Protein AF-A0A512PQQ8-F1 (afdb_monomer_lite)

Radius of gyration: 15.53 Å; chains: 1; bounding box: 29×22×62 Å

Sequence (94 aa):
MCAELHVNAATYRVSHVSALSWEAKYDVTTHGNRITDVSHVKAKGLVGSIVKKYVSQPASNKVTLHMTRKVGNVVYRTYLKTKVADHKIHVTAN

Organism: NCBI:txid481723

Secondary structure (DSSP, 8-state):
---------EEEEEEEE-TTSEEEEEEEEEETTEEEEEEEEEEEESSSEEEEEEEEEEETTEEEEEEEEEETTEEEEEEEEEEEETTEEEEEE-

pLDDT: mean 90.97, std 13.59, range [35.69, 98.25]

InterPro domains:
  IPR040491 Domain of unknown function DUF5626 [PF18540] (6-91)

Structure (mmCIF, N/CA/C/O backbone):
data_AF-A0A512PQQ8-F1
#
_entry.id   AF-A0A512PQQ8-F1
#
loop_
_atom_site.group_PDB
_atom_site.id
_atom_site.type_symbol
_atom_site.label_atom_id
_atom_site.label_alt_id
_atom_site.label_comp_id
_atom_site.label_asym_id
_atom_site.label_entity_id
_atom_site.label_seq_id
_atom_site.pdbx_PDB_ins_code
_atom_site.Cartn_x
_atom_site.Cartn_y
_atom_site.Cartn_z
_atom_site.occupancy
_atom_site.B_iso_or_equiv
_atom_site.auth_seq_id
_atom_site.auth_comp_id
_atom_site.auth_asym_id
_atom_site.auth_atom_id
_atom_site.pdbx_PDB_model_num
ATOM 1 N N . MET A 1 1 ? -6.860 -10.585 40.429 1.00 35.69 1 MET A N 1
ATOM 2 C CA . MET A 1 1 ? -7.312 -9.523 39.505 1.00 35.69 1 MET A CA 1
ATOM 3 C C . MET A 1 1 ? -6.730 -9.821 38.138 1.00 35.69 1 MET A C 1
ATOM 5 O O . MET A 1 1 ? -5.529 -9.675 37.964 1.00 35.69 1 MET A O 1
ATOM 9 N N . CYS A 1 2 ? -7.544 -10.308 37.204 1.00 43.34 2 CYS A N 1
ATOM 10 C CA . CYS A 1 2 ? -7.153 -10.389 35.799 1.00 43.34 2 CYS A CA 1
ATOM 11 C C . CYS A 1 2 ? -7.502 -9.040 35.168 1.00 43.34 2 CYS A C 1
ATOM 13 O O . CYS A 1 2 ? -8.660 -8.637 35.205 1.00 43.34 2 CYS A O 1
ATOM 15 N N . ALA A 1 3 ? -6.502 -8.309 34.683 1.00 46.09 3 ALA A N 1
ATOM 16 C CA . ALA A 1 3 ? -6.734 -7.074 33.949 1.00 46.09 3 ALA A CA 1
ATOM 17 C C . ALA A 1 3 ? -7.136 -7.428 32.511 1.00 46.09 3 ALA A C 1
ATOM 19 O O . ALA A 1 3 ? -6.351 -8.038 31.784 1.00 46.09 3 ALA A O 1
ATOM 20 N N . GLU A 1 4 ? -8.347 -7.053 32.101 1.00 44.47 4 GLU A N 1
ATOM 21 C CA . GLU A 1 4 ? -8.726 -7.028 30.688 1.00 44.47 4 GLU A CA 1
ATOM 22 C C . GLU A 1 4 ? -7.974 -5.882 30.003 1.00 44.47 4 GLU A C 1
ATOM 24 O O . GLU A 1 4 ? -8.281 -4.701 30.172 1.00 44.47 4 GLU A O 1
ATOM 29 N N . LEU A 1 5 ? -6.946 -6.229 29.231 1.00 48.38 5 LEU A N 1
ATOM 30 C CA . LEU A 1 5 ? -6.317 -5.312 28.290 1.00 48.38 5 LEU A CA 1
ATOM 31 C C . LEU A 1 5 ? -7.265 -5.136 27.098 1.00 48.38 5 LEU A C 1
ATOM 33 O O . LEU A 1 5 ? -7.255 -5.936 26.164 1.00 48.38 5 LEU A O 1
ATOM 37 N N . HIS A 1 6 ? -8.070 -4.072 27.106 1.00 48.50 6 HIS A N 1
ATOM 38 C CA . HIS A 1 6 ? -8.708 -3.587 25.884 1.00 48.50 6 HIS A CA 1
ATOM 39 C C . HIS A 1 6 ? -7.616 -3.080 24.935 1.00 48.50 6 HIS A C 1
ATOM 41 O O . HIS A 1 6 ? -7.202 -1.920 24.985 1.00 48.50 6 HIS A O 1
ATOM 47 N N . VAL A 1 7 ? -7.112 -3.970 24.077 1.00 55.97 7 VAL A N 1
ATOM 48 C CA . VAL A 1 7 ? -6.197 -3.618 22.989 1.00 55.97 7 VAL A CA 1
ATOM 49 C C . VAL A 1 7 ? -7.006 -2.863 21.938 1.00 55.97 7 VAL A C 1
ATOM 51 O O . VAL A 1 7 ? -7.516 -3.415 20.971 1.00 55.97 7 VAL A O 1
ATOM 54 N N . ASN A 1 8 ? -7.165 -1.567 22.179 1.00 65.75 8 ASN A N 1
ATOM 55 C CA . ASN A 1 8 ? -7.909 -0.648 21.326 1.00 65.75 8 ASN A CA 1
ATOM 56 C C . ASN A 1 8 ? -7.186 -0.359 20.001 1.00 65.75 8 ASN A C 1
ATOM 58 O O . ASN A 1 8 ? -7.802 0.143 19.064 1.00 65.75 8 ASN A O 1
ATOM 62 N N . ALA A 1 9 ? -5.894 -0.691 19.903 1.00 81.88 9 ALA A N 1
ATOM 63 C CA . ALA A 1 9 ? -5.100 -0.499 18.703 1.00 81.88 9 ALA A CA 1
ATOM 64 C C . ALA A 1 9 ? -4.421 -1.796 18.250 1.00 81.88 9 ALA A C 1
ATOM 66 O O . ALA A 1 9 ? -3.700 -2.420 19.025 1.00 81.88 9 ALA A O 1
ATOM 67 N N . ALA A 1 10 ? -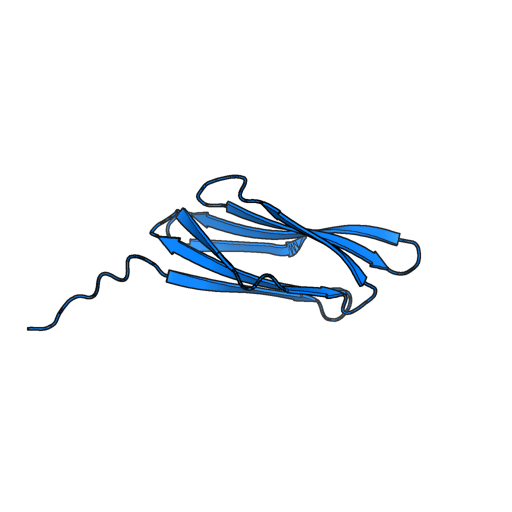4.610 -2.173 16.987 1.00 90.81 10 ALA A N 1
ATOM 68 C CA . ALA A 1 10 ? -3.942 -3.320 16.376 1.00 90.81 10 ALA A CA 1
ATOM 69 C C . ALA A 1 10 ? -3.129 -2.880 15.156 1.00 90.81 10 ALA A C 1
ATOM 71 O O . ALA A 1 10 ? -3.641 -2.172 14.282 1.00 90.81 10 ALA A O 1
ATOM 72 N N . THR A 1 11 ? -1.868 -3.309 15.101 1.00 95.00 11 THR A N 1
ATOM 73 C CA . THR A 1 11 ? -0.960 -3.044 13.981 1.00 95.00 11 THR A CA 1
ATOM 74 C C . THR A 1 11 ? -0.863 -4.267 13.082 1.00 95.00 11 THR A C 1
ATOM 76 O O . THR A 1 11 ? -0.543 -5.365 13.532 1.00 95.00 11 THR A O 1
ATOM 79 N N . TYR A 1 12 ? -1.100 -4.063 11.790 1.00 94.75 12 TYR A N 1
ATOM 80 C CA . TYR A 1 12 ? -1.073 -5.103 10.774 1.00 94.75 12 TYR A CA 1
ATOM 81 C C . TYR A 1 12 ? -0.031 -4.778 9.722 1.00 94.75 12 TYR A C 1
ATOM 83 O O . TYR A 1 12 ? 0.015 -3.666 9.194 1.00 94.75 12 TYR A O 1
ATOM 91 N N . ARG A 1 13 ? 0.769 -5.780 9.362 1.00 97.06 13 ARG A N 1
ATOM 92 C CA . ARG A 1 13 ? 1.659 -5.689 8.211 1.00 97.06 13 ARG A CA 1
ATOM 93 C C . ARG A 1 13 ? 0.899 -6.065 6.951 1.00 97.06 13 ARG A C 1
ATOM 95 O O . ARG A 1 13 ? 0.508 -7.215 6.777 1.00 97.06 13 ARG A O 1
ATOM 102 N N . VAL A 1 14 ? 0.740 -5.101 6.057 1.00 96.62 14 VAL A N 1
ATOM 103 C CA . VAL A 1 14 ? 0.165 -5.313 4.733 1.00 96.62 14 VAL A CA 1
ATOM 104 C C . VAL A 1 14 ? 1.312 -5.524 3.765 1.00 96.62 14 VAL A C 1
ATOM 106 O O . VAL A 1 14 ? 2.176 -4.659 3.628 1.00 96.62 14 VAL A O 1
ATOM 109 N N . SER A 1 15 ? 1.336 -6.668 3.091 1.00 96.50 15 SER A N 1
ATOM 110 C CA . SER A 1 15 ? 2.341 -6.979 2.081 1.00 96.50 15 SER A CA 1
ATOM 111 C C . SER A 1 15 ? 1.707 -7.555 0.823 1.00 96.50 15 SER A C 1
ATOM 113 O O . SER A 1 15 ? 0.700 -8.258 0.859 1.00 96.50 15 SER A O 1
ATOM 115 N N . HIS A 1 16 ? 2.328 -7.250 -0.307 1.00 95.62 16 HIS A N 1
ATOM 116 C CA . HIS A 1 16 ? 2.068 -7.898 -1.578 1.00 95.62 16 HIS A CA 1
ATOM 117 C C . HIS A 1 16 ? 3.404 -8.247 -2.216 1.00 95.62 16 HIS A C 1
ATOM 119 O O . HIS A 1 16 ? 4.320 -7.423 -2.223 1.00 95.62 16 HIS A O 1
ATOM 125 N N . VAL A 1 17 ? 3.502 -9.462 -2.746 1.00 94.94 17 VAL A N 1
ATOM 126 C CA . VAL A 1 17 ? 4.655 -9.936 -3.505 1.00 94.94 17 VAL A 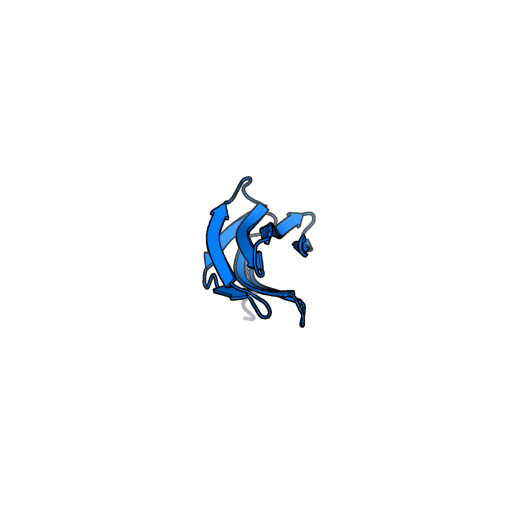CA 1
ATOM 127 C C . VAL A 1 17 ? 4.123 -10.621 -4.752 1.00 94.94 17 VAL A C 1
ATOM 129 O O . VAL A 1 17 ? 3.380 -11.594 -4.664 1.00 94.94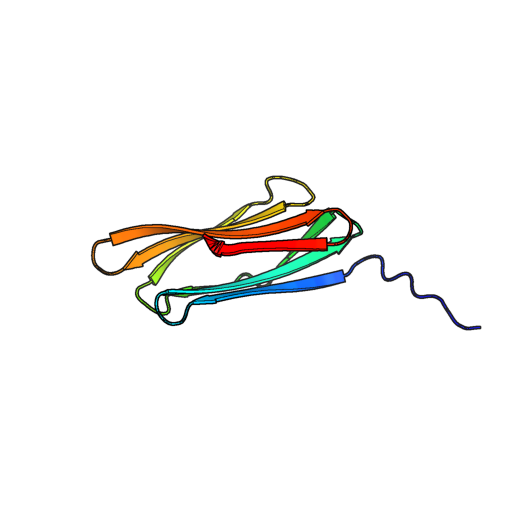 17 VAL A O 1
ATOM 132 N N . SER A 1 18 ? 4.523 -10.121 -5.914 1.00 90.00 18 SER A N 1
ATOM 133 C CA . SER A 1 18 ? 4.291 -10.765 -7.200 1.00 90.00 18 SER A CA 1
ATOM 134 C C . SER A 1 18 ? 5.649 -11.067 -7.818 1.00 90.00 18 SER A C 1
ATOM 136 O O . SER A 1 18 ? 6.310 -10.145 -8.295 1.00 90.00 18 SER A O 1
ATOM 138 N N . ALA A 1 19 ? 6.047 -12.345 -7.830 1.00 80.62 19 ALA A N 1
ATOM 139 C CA . ALA A 1 19 ? 7.409 -12.808 -8.132 1.00 80.62 19 ALA A CA 1
ATOM 140 C C . ALA A 1 19 ? 8.021 -12.218 -9.419 1.00 80.62 19 ALA A C 1
ATOM 142 O O . ALA A 1 19 ? 9.199 -11.879 -9.441 1.00 80.62 19 ALA A O 1
ATOM 143 N N . LEU A 1 20 ? 7.217 -12.019 -10.467 1.00 84.06 20 LEU A N 1
ATOM 144 C CA . LEU A 1 20 ? 7.665 -11.472 -11.758 1.00 84.06 20 LEU A CA 1
ATOM 145 C C . LEU A 1 20 ? 7.339 -9.984 -11.944 1.00 84.06 20 LEU A C 1
ATOM 147 O O . LEU A 1 20 ? 7.263 -9.479 -13.062 1.00 84.06 20 LEU A O 1
ATOM 151 N N . SER A 1 21 ? 7.070 -9.270 -10.854 1.00 88.56 21 SER A N 1
ATOM 152 C CA . SER A 1 21 ? 6.528 -7.920 -10.914 1.00 88.56 21 SER A CA 1
ATOM 153 C C . SER A 1 21 ? 7.137 -7.052 -9.812 1.00 88.56 21 SER A C 1
ATOM 155 O O . SER A 1 21 ? 8.223 -6.494 -9.987 1.00 88.56 21 SER A O 1
ATOM 157 N N . TRP A 1 22 ? 6.480 -6.926 -8.667 1.00 94.19 22 TRP A N 1
ATOM 158 C CA . TRP A 1 22 ? 6.877 -6.021 -7.599 1.00 94.19 22 TRP A CA 1
ATOM 159 C C . TRP A 1 22 ? 6.535 -6.606 -6.242 1.00 94.19 22 TRP A C 1
ATOM 161 O O . TRP A 1 22 ? 5.674 -7.476 -6.113 1.00 94.19 22 TRP A O 1
ATOM 171 N N . GLU A 1 23 ? 7.203 -6.075 -5.231 1.00 96.12 23 GLU A N 1
ATOM 172 C CA . GLU A 1 23 ? 6.828 -6.258 -3.844 1.00 96.12 23 GLU A CA 1
ATOM 173 C C . GLU A 1 23 ? 6.627 -4.899 -3.176 1.00 96.12 23 GLU A C 1
ATOM 175 O O . GLU A 1 23 ? 7.346 -3.930 -3.446 1.00 96.12 23 GLU A O 1
ATOM 180 N N . ALA A 1 24 ? 5.645 -4.812 -2.288 1.00 97.38 24 ALA A N 1
ATOM 181 C CA . ALA A 1 24 ? 5.528 -3.682 -1.383 1.00 97.38 24 ALA A CA 1
ATOM 182 C C . ALA A 1 24 ? 4.955 -4.115 -0.047 1.00 97.38 24 ALA A C 1
ATOM 184 O O . ALA A 1 24 ? 4.219 -5.097 0.054 1.00 97.38 24 ALA A O 1
ATOM 185 N N . LYS A 1 25 ? 5.302 -3.352 0.982 1.00 97.44 25 LYS A N 1
ATOM 186 C CA . LYS A 1 25 ? 4.781 -3.530 2.325 1.00 97.44 25 LYS A CA 1
ATOM 187 C C . LYS A 1 25 ? 4.716 -2.219 3.082 1.00 97.44 25 LYS A C 1
ATOM 189 O O . LYS A 1 25 ? 5.524 -1.321 2.851 1.00 97.44 25 LYS A O 1
ATOM 194 N N . TYR A 1 26 ? 3.772 -2.139 3.996 1.00 97.88 26 TYR A N 1
ATOM 195 C CA . TYR A 1 26 ? 3.670 -1.094 5.002 1.00 97.88 26 TYR A CA 1
ATOM 196 C C . TYR A 1 26 ? 2.911 -1.650 6.199 1.00 97.88 26 TYR A C 1
ATOM 198 O O . TYR A 1 26 ? 2.178 -2.634 6.079 1.00 97.88 26 TYR A O 1
ATOM 206 N N . ASP A 1 27 ? 3.088 -1.013 7.343 1.00 97.88 27 ASP A N 1
ATOM 207 C CA . ASP A 1 27 ? 2.333 -1.330 8.542 1.00 97.88 27 ASP A CA 1
ATOM 208 C C . ASP A 1 27 ? 1.186 -0.324 8.670 1.00 97.88 27 ASP A C 1
ATOM 210 O O . ASP A 1 27 ? 1.365 0.863 8.392 1.00 97.88 27 ASP A O 1
ATOM 214 N N . VAL A 1 28 ? 0.001 -0.804 9.045 1.00 96.88 28 VAL A N 1
ATOM 215 C CA . VAL A 1 28 ? -1.152 0.033 9.398 1.00 96.88 28 VAL A CA 1
ATOM 216 C C . VAL A 1 28 ? -1.528 -0.227 10.841 1.00 96.88 28 VAL A C 1
ATOM 218 O O . VAL A 1 28 ? -1.734 -1.376 11.225 1.00 96.88 28 VAL A O 1
ATOM 221 N N . THR A 1 29 ? -1.658 0.831 11.631 1.00 95.81 29 THR A N 1
ATOM 222 C CA . THR A 1 29 ? -2.248 0.737 12.968 1.00 95.81 29 THR A CA 1
ATOM 223 C C . THR A 1 29 ? -3.705 1.146 12.882 1.00 95.81 29 THR A C 1
ATOM 225 O O . THR A 1 29 ? -4.048 2.135 12.235 1.00 95.81 29 THR A O 1
ATOM 228 N N . THR A 1 30 ? -4.574 0.352 13.493 1.00 94.50 30 THR A N 1
ATOM 229 C CA . THR A 1 30 ? -6.024 0.522 13.431 1.00 94.50 30 THR A CA 1
ATOM 230 C C . THR A 1 30 ? -6.607 0.663 14.823 1.00 94.50 30 THR A C 1
ATOM 232 O O . THR A 1 30 ? -6.096 0.047 15.749 1.00 94.50 30 THR A O 1
ATOM 235 N N . HIS A 1 31 ? -7.676 1.445 14.956 1.00 92.81 31 HIS A N 1
ATOM 236 C CA . HIS A 1 31 ? -8.498 1.538 16.160 1.00 92.81 31 HIS A CA 1
ATOM 237 C C . HIS A 1 31 ? -9.969 1.426 15.755 1.00 92.81 31 HIS A C 1
ATOM 239 O O . HIS A 1 31 ? -10.528 2.337 15.128 1.00 92.81 31 HIS A O 1
ATOM 245 N N . GLY A 1 32 ? -10.594 0.285 16.056 1.00 90.00 32 GLY A N 1
ATOM 246 C CA . GLY A 1 32 ? -11.886 -0.086 15.477 1.00 90.00 32 GLY A CA 1
ATOM 247 C C . GLY A 1 32 ? -11.822 -0.080 13.944 1.00 90.00 32 GLY A C 1
ATOM 248 O O . GLY A 1 32 ? -10.941 -0.687 13.345 1.00 90.00 32 GLY A O 1
ATOM 249 N N . ASN A 1 33 ? -12.718 0.666 13.293 1.00 92.94 33 ASN A N 1
ATOM 250 C CA . ASN A 1 33 ? -12.772 0.769 11.829 1.00 92.94 33 ASN A CA 1
ATOM 251 C C . ASN A 1 33 ? -11.904 1.894 11.232 1.00 92.94 33 ASN A C 1
ATOM 253 O O . ASN A 1 33 ? -12.110 2.274 10.082 1.00 92.94 33 ASN A O 1
ATOM 257 N N . ARG A 1 34 ? -10.966 2.476 11.988 1.00 94.25 34 ARG A N 1
ATOM 258 C CA . ARG A 1 34 ? -10.133 3.607 11.536 1.00 94.25 34 ARG A CA 1
ATOM 259 C C . ARG A 1 34 ? -8.668 3.204 11.472 1.00 94.25 34 ARG A C 1
ATOM 261 O O . ARG A 1 34 ? -8.212 2.439 12.310 1.00 94.25 34 ARG A O 1
ATOM 268 N N . ILE A 1 35 ? -7.936 3.762 10.515 1.00 95.75 35 ILE A N 1
ATOM 269 C CA . ILE A 1 35 ? -6.478 3.676 10.421 1.00 95.75 35 ILE A CA 1
ATOM 270 C C . ILE A 1 35 ? -5.901 4.934 11.072 1.00 95.75 35 ILE A C 1
ATOM 272 O O . ILE A 1 35 ? -6.213 6.051 10.653 1.00 95.75 35 ILE A O 1
ATOM 276 N N . THR A 1 36 ? -5.098 4.748 12.112 1.00 95.19 36 THR A N 1
ATOM 277 C CA . THR A 1 36 ? -4.517 5.822 12.926 1.00 95.19 36 THR A CA 1
ATOM 278 C C . THR A 1 36 ? -3.065 6.116 12.575 1.00 95.19 36 THR A C 1
ATOM 280 O O . THR A 1 36 ? -2.633 7.248 12.757 1.00 95.19 36 THR A O 1
ATOM 283 N N . ASP A 1 37 ? -2.331 5.134 12.046 1.00 96.12 37 ASP A N 1
ATOM 284 C CA . ASP A 1 37 ? -0.939 5.301 11.623 1.00 96.12 37 ASP A CA 1
ATOM 285 C C . ASP A 1 37 ? -0.609 4.445 10.393 1.00 96.12 37 ASP A C 1
ATOM 287 O O . ASP A 1 37 ? -1.202 3.378 10.184 1.00 96.12 37 ASP A O 1
ATOM 291 N N . VAL A 1 38 ? 0.358 4.919 9.602 1.00 97.00 38 VAL A N 1
ATOM 292 C CA . VAL A 1 38 ? 0.968 4.179 8.494 1.00 97.00 38 VAL A CA 1
ATOM 293 C C . VAL A 1 38 ? 2.480 4.333 8.548 1.00 97.00 38 VAL A C 1
ATOM 295 O O . VAL A 1 38 ? 3.012 5.430 8.386 1.00 97.00 38 VAL A O 1
ATOM 298 N N . SER A 1 39 ? 3.187 3.217 8.672 1.00 97.50 39 SER A N 1
ATOM 299 C CA . SER A 1 39 ? 4.635 3.216 8.875 1.00 97.50 39 SER A CA 1
ATOM 300 C C . SER A 1 39 ? 5.339 2.110 8.083 1.00 97.50 39 SER A C 1
ATOM 302 O O . SER A 1 39 ? 4.728 1.338 7.341 1.00 97.50 39 SER A O 1
ATOM 304 N N . HIS A 1 40 ? 6.674 2.089 8.149 1.00 97.75 40 HIS A N 1
ATOM 305 C CA . HIS A 1 40 ? 7.534 1.077 7.515 1.00 97.75 40 HIS A CA 1
ATOM 306 C C . HIS A 1 40 ? 7.298 0.848 6.008 1.00 97.75 40 HIS A C 1
ATOM 308 O O . HIS A 1 40 ? 7.467 -0.262 5.497 1.00 97.75 40 HIS A O 1
ATOM 314 N N . VAL A 1 41 ? 6.958 1.912 5.277 1.00 97.75 41 VAL A N 1
ATOM 315 C CA . VAL A 1 41 ? 6.610 1.853 3.851 1.00 97.75 41 VAL A CA 1
ATOM 316 C C . VAL A 1 41 ? 7.819 1.474 2.988 1.00 97.75 41 VAL A C 1
ATOM 318 O O . VAL A 1 41 ? 8.751 2.256 2.770 1.00 97.75 41 VAL A O 1
ATOM 321 N N . LYS A 1 42 ? 7.781 0.275 2.409 1.00 97.06 42 LYS A N 1
ATOM 322 C CA . LYS A 1 42 ? 8.797 -0.260 1.496 1.00 97.06 42 LYS A CA 1
ATOM 323 C C . LYS A 1 42 ? 8.141 -0.724 0.199 1.00 97.06 42 LYS A C 1
ATOM 325 O O . LYS A 1 42 ? 7.048 -1.270 0.202 1.00 97.06 42 LYS A O 1
ATOM 330 N N . ALA A 1 43 ? 8.825 -0.495 -0.913 1.00 96.69 43 ALA A N 1
ATOM 331 C CA . ALA A 1 43 ? 8.398 -0.937 -2.234 1.00 96.69 43 ALA A CA 1
ATOM 332 C C . ALA A 1 43 ? 9.634 -1.181 -3.091 1.00 96.69 43 ALA A C 1
ATOM 334 O O . ALA A 1 43 ? 10.576 -0.382 -3.034 1.00 96.69 43 ALA A O 1
ATOM 335 N N . LYS A 1 44 ? 9.620 -2.262 -3.867 1.00 95.25 44 LYS A N 1
ATOM 336 C CA . LYS A 1 44 ? 10.715 -2.675 -4.739 1.00 95.25 44 LYS A CA 1
ATOM 337 C C . LYS A 1 44 ? 10.153 -3.329 -6.003 1.00 95.25 44 LYS A C 1
ATOM 339 O O . LYS A 1 44 ? 9.195 -4.095 -5.954 1.00 95.25 44 LYS A O 1
ATOM 344 N N . GLY A 1 45 ? 10.759 -3.022 -7.148 1.00 93.12 45 GLY A N 1
ATOM 345 C CA . GLY A 1 45 ? 10.545 -3.795 -8.371 1.00 93.12 45 GLY A CA 1
ATOM 346 C C . GLY A 1 45 ? 11.366 -5.079 -8.299 1.00 93.12 45 GLY A C 1
ATOM 347 O O . GLY A 1 45 ? 12.569 -5.010 -8.055 1.00 93.12 45 GLY A O 1
ATOM 348 N N . LEU A 1 46 ? 10.725 -6.234 -8.477 1.00 92.50 46 LEU A N 1
ATOM 349 C CA . LEU A 1 46 ? 11.436 -7.499 -8.696 1.00 92.50 46 LEU A CA 1
ATOM 350 C C . LEU A 1 46 ? 11.847 -7.612 -10.168 1.00 92.50 46 LEU A C 1
ATOM 352 O O . LEU A 1 46 ? 12.943 -8.064 -10.475 1.00 92.50 46 LEU A O 1
ATOM 356 N N . VAL A 1 47 ? 10.992 -7.094 -11.056 1.00 91.31 47 VAL A N 1
ATOM 357 C CA . VAL A 1 47 ? 11.287 -6.833 -12.467 1.00 91.31 47 VAL A CA 1
ATOM 358 C C . VAL A 1 47 ? 11.101 -5.336 -12.740 1.00 91.31 47 VAL A C 1
ATOM 360 O O . VAL A 1 47 ? 10.042 -4.763 -12.451 1.00 91.31 47 VAL A O 1
ATOM 363 N N . GLY A 1 48 ? 12.134 -4.690 -13.286 1.00 91.69 48 GLY A N 1
ATOM 364 C CA . GLY A 1 48 ? 12.185 -3.234 -13.463 1.00 91.69 48 GLY A CA 1
ATOM 365 C C . GLY A 1 48 ? 12.385 -2.471 -12.147 1.00 91.69 48 GLY A C 1
ATOM 366 O O . GLY A 1 48 ? 12.928 -3.006 -11.183 1.00 91.69 48 GLY A O 1
ATOM 367 N N . SER A 1 49 ? 11.951 -1.209 -12.091 1.00 95.06 49 SER A N 1
ATOM 368 C CA . SER A 1 49 ? 12.140 -0.335 -10.923 1.00 95.06 49 SER A CA 1
ATOM 369 C C . SER A 1 49 ? 10.869 0.410 -10.503 1.00 95.06 49 SER A C 1
ATOM 371 O O . SER A 1 49 ? 9.954 0.641 -11.297 1.00 95.06 49 SER A O 1
ATOM 373 N N . ILE A 1 50 ? 10.811 0.786 -9.220 1.00 96.25 50 ILE A N 1
ATOM 374 C CA . ILE A 1 50 ? 9.823 1.726 -8.672 1.00 96.25 50 ILE A CA 1
ATOM 375 C C . ILE A 1 50 ? 10.470 3.111 -8.732 1.00 96.25 50 ILE A C 1
ATOM 377 O O . ILE A 1 50 ? 11.399 3.384 -7.978 1.00 96.25 50 ILE A O 1
ATOM 381 N N . VAL A 1 51 ? 9.998 3.978 -9.627 1.00 96.56 51 VAL A N 1
ATOM 382 C CA . VAL A 1 51 ? 10.596 5.311 -9.849 1.00 96.56 51 VAL A CA 1
ATOM 383 C C . VAL A 1 51 ? 9.955 6.399 -8.992 1.00 96.56 51 VAL A C 1
ATOM 385 O O . VAL A 1 51 ? 10.555 7.437 -8.741 1.00 96.56 51 VAL A O 1
ATOM 388 N N . LYS A 1 52 ? 8.726 6.168 -8.525 1.00 97.00 52 LYS A N 1
ATOM 389 C CA . LYS A 1 52 ? 8.020 7.062 -7.605 1.00 97.00 52 LYS A CA 1
ATOM 390 C C . LYS A 1 52 ? 7.153 6.234 -6.676 1.00 97.00 52 LYS A C 1
ATOM 392 O O . LYS A 1 52 ? 6.502 5.293 -7.127 1.00 97.00 52 LYS A O 1
ATOM 397 N N . LYS A 1 53 ? 7.112 6.608 -5.400 1.00 97.12 53 LYS A N 1
ATOM 398 C CA . LYS A 1 53 ? 6.163 6.061 -4.431 1.00 97.12 53 LYS A CA 1
ATOM 399 C C . LYS A 1 53 ? 5.697 7.140 -3.466 1.00 97.12 53 LYS A C 1
ATOM 401 O O . LYS A 1 53 ? 6.488 8.003 -3.097 1.00 97.12 53 LYS A O 1
ATOM 406 N N . TYR A 1 54 ? 4.437 7.080 -3.063 1.00 97.69 54 TYR A N 1
ATOM 407 C CA . TYR A 1 54 ? 3.898 7.896 -1.979 1.00 97.69 54 TYR A CA 1
ATOM 408 C C . TYR A 1 54 ? 2.660 7.227 -1.386 1.00 97.69 54 TYR A C 1
ATOM 410 O O . TYR A 1 54 ? 1.986 6.438 -2.048 1.00 97.69 54 TYR A O 1
ATOM 418 N N . VAL A 1 55 ? 2.361 7.544 -0.133 1.00 97.88 55 VAL A N 1
ATOM 419 C CA . VAL A 1 55 ? 1.154 7.076 0.548 1.00 97.88 55 VAL A CA 1
ATOM 420 C C . VAL A 1 55 ? 0.124 8.196 0.559 1.00 97.88 55 VAL A C 1
ATOM 422 O O . VAL A 1 55 ? 0.470 9.363 0.713 1.00 97.88 55 VAL A O 1
ATOM 425 N N . SER A 1 56 ? -1.146 7.841 0.401 1.00 97.88 56 SER A N 1
ATOM 426 C CA . SER A 1 56 ? -2.272 8.737 0.653 1.00 97.88 56 SER A CA 1
ATOM 427 C C . SER A 1 56 ? -3.300 8.057 1.546 1.00 97.88 56 SER A C 1
ATOM 429 O O . SER A 1 56 ? -3.559 6.861 1.373 1.00 97.88 56 SER A O 1
ATOM 431 N N . GLN A 1 57 ? -3.964 8.834 2.393 1.00 96.62 57 GLN A N 1
ATOM 432 C CA . GLN A 1 57 ? -5.084 8.386 3.214 1.00 96.62 57 GLN A CA 1
ATOM 433 C C . GLN A 1 57 ? -6.369 9.105 2.767 1.00 96.62 57 GLN A C 1
ATOM 435 O O . GLN A 1 57 ? -6.737 10.122 3.345 1.00 96.62 57 GLN A O 1
ATOM 440 N N . PRO A 1 58 ? -7.039 8.637 1.692 1.00 93.69 58 PRO A N 1
ATOM 441 C CA . PRO A 1 58 ? -8.219 9.313 1.143 1.00 93.69 58 PRO A CA 1
ATOM 442 C C . PRO A 1 58 ? -9.435 9.299 2.082 1.00 93.69 58 PRO A C 1
ATOM 444 O O . PRO A 1 58 ? -10.372 10.059 1.871 1.00 93.69 58 PRO A O 1
ATOM 447 N N . ALA A 1 59 ? -9.449 8.416 3.084 1.00 96.56 59 ALA A N 1
ATOM 448 C CA . ALA A 1 59 ? -10.461 8.369 4.133 1.00 96.56 59 ALA A CA 1
ATOM 449 C C . ALA A 1 59 ? -9.835 7.845 5.431 1.00 96.56 59 ALA A C 1
ATOM 451 O O . ALA A 1 59 ? -8.821 7.145 5.398 1.00 96.56 59 ALA A O 1
ATOM 452 N N . SER A 1 60 ? -10.468 8.109 6.576 1.00 96.06 60 SER A N 1
ATOM 453 C CA . SER A 1 60 ? -9.969 7.673 7.890 1.00 96.06 60 SER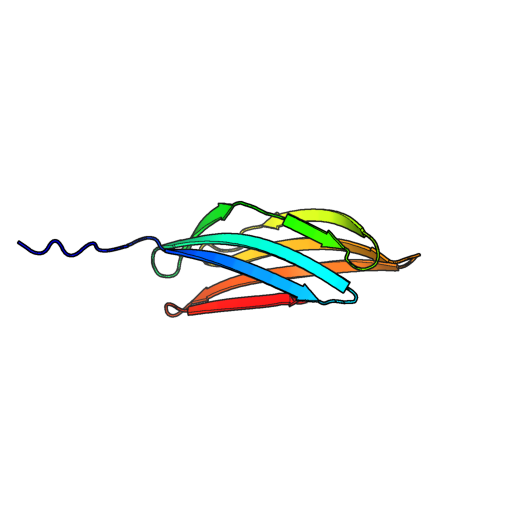 A CA 1
ATOM 454 C C . SER A 1 60 ? -9.786 6.157 8.006 1.00 96.06 60 SER A C 1
ATOM 456 O O . SER A 1 60 ? -8.986 5.707 8.814 1.00 96.06 60 SER A O 1
ATOM 458 N N . ASN A 1 61 ? -10.477 5.364 7.187 1.00 96.75 61 ASN A N 1
ATOM 459 C CA . ASN A 1 61 ? -10.397 3.908 7.161 1.00 96.75 61 ASN A CA 1
ATOM 460 C C . ASN A 1 61 ? -9.694 3.343 5.919 1.00 96.75 61 ASN A C 1
ATOM 462 O O . ASN A 1 61 ? -9.788 2.142 5.671 1.00 96.75 61 ASN A O 1
ATOM 466 N N . LYS A 1 62 ? -9.046 4.182 5.098 1.00 97.88 62 LYS A N 1
ATOM 467 C CA . LYS A 1 62 ? -8.479 3.761 3.813 1.00 97.88 62 LYS A CA 1
ATOM 468 C C . LYS A 1 62 ? -7.105 4.360 3.569 1.00 97.88 62 LYS A C 1
ATOM 470 O O . LYS A 1 62 ? -6.947 5.573 3.577 1.00 97.88 62 LYS A O 1
ATOM 475 N N . VAL A 1 63 ? -6.148 3.507 3.229 1.00 98.12 63 VAL A N 1
ATOM 476 C CA . VAL A 1 63 ? -4.778 3.875 2.861 1.00 98.12 63 VAL A CA 1
ATOM 477 C C . VAL A 1 63 ? -4.467 3.334 1.475 1.00 98.12 63 VAL A C 1
ATOM 479 O O . VAL A 1 63 ? -4.942 2.274 1.071 1.00 98.12 63 VAL A O 1
ATOM 482 N N . THR A 1 64 ? -3.699 4.085 0.695 1.00 98.19 64 THR A N 1
ATOM 483 C CA . THR A 1 64 ? -3.223 3.660 -0.622 1.00 98.19 64 THR A CA 1
ATOM 484 C C . THR A 1 64 ? -1.754 4.011 -0.766 1.00 98.19 64 THR A C 1
ATOM 486 O O . THR A 1 64 ? -1.389 5.183 -0.709 1.00 98.19 64 THR A O 1
ATOM 489 N N . LEU A 1 65 ? -0.923 2.996 -0.983 1.00 98.25 65 LEU A N 1
ATOM 490 C CA . LEU A 1 65 ? 0.435 3.169 -1.476 1.00 98.25 65 LEU A CA 1
ATOM 491 C C . LEU A 1 65 ? 0.380 3.246 -3.001 1.00 98.25 65 LEU A C 1
ATOM 493 O O . LEU A 1 65 ? 0.037 2.267 -3.662 1.00 98.25 65 LEU A O 1
ATOM 497 N N . HIS A 1 66 ? 0.703 4.414 -3.543 1.00 97.94 66 HIS A N 1
ATOM 498 C CA . HIS A 1 66 ? 0.813 4.671 -4.975 1.00 97.94 66 HIS A CA 1
ATOM 499 C C . HIS A 1 66 ? 2.243 4.419 -5.417 1.00 97.94 66 HIS A C 1
ATOM 501 O O . HIS A 1 66 ? 3.179 4.911 -4.785 1.00 97.94 66 HIS A O 1
ATOM 507 N N . MET A 1 67 ? 2.419 3.690 -6.513 1.00 97.44 67 MET A N 1
ATOM 508 C CA . MET A 1 67 ? 3.729 3.379 -7.070 1.00 97.44 67 MET A CA 1
ATOM 509 C C . MET A 1 67 ? 3.716 3.580 -8.582 1.00 97.44 67 MET A C 1
ATOM 511 O O . MET A 1 67 ? 2.836 3.082 -9.278 1.00 97.44 67 MET A O 1
ATOM 515 N N . THR A 1 68 ? 4.721 4.276 -9.103 1.00 97.25 68 THR A N 1
ATOM 516 C CA . THR A 1 68 ? 4.998 4.320 -10.541 1.00 97.25 68 THR A CA 1
ATOM 517 C C . THR A 1 68 ? 6.124 3.348 -10.839 1.00 97.25 68 THR A C 1
ATOM 519 O O . THR A 1 68 ? 7.208 3.445 -10.256 1.00 97.25 68 THR A O 1
ATOM 522 N N . ARG A 1 69 ? 5.873 2.422 -11.758 1.00 94.94 69 ARG A N 1
ATOM 523 C CA . ARG A 1 69 ? 6.813 1.396 -12.190 1.00 94.94 69 ARG A CA 1
ATOM 524 C C . ARG A 1 69 ? 7.325 1.674 -13.586 1.00 94.94 69 ARG A C 1
ATOM 526 O O . ARG A 1 69 ? 6.566 2.129 -14.435 1.00 94.94 69 ARG A O 1
ATOM 533 N N . LYS A 1 70 ? 8.597 1.351 -13.806 1.00 95.62 70 LYS A N 1
ATOM 534 C CA . LYS A 1 70 ? 9.237 1.336 -15.119 1.00 95.62 70 LYS A CA 1
ATOM 535 C C . LYS A 1 70 ? 9.788 -0.061 -15.391 1.00 95.62 70 LYS A C 1
ATOM 537 O O . LYS A 1 70 ? 10.618 -0.552 -14.627 1.00 95.62 70 LYS A O 1
ATOM 542 N N . VAL A 1 71 ? 9.328 -0.694 -16.466 1.00 94.62 71 VAL A N 1
ATOM 543 C CA . VAL A 1 71 ? 9.806 -2.000 -16.942 1.00 94.62 71 VAL A CA 1
ATOM 544 C C . VAL A 1 71 ? 10.184 -1.842 -18.412 1.00 94.62 71 VAL A C 1
ATOM 546 O O . VAL A 1 71 ? 9.317 -1.666 -19.265 1.00 94.62 71 VAL A O 1
ATOM 549 N N . GLY A 1 72 ? 11.488 -1.818 -18.700 1.00 92.44 72 GLY A N 1
ATOM 550 C CA . GLY A 1 72 ? 11.988 -1.403 -20.012 1.00 92.44 72 GLY A CA 1
ATOM 551 C C . GLY A 1 72 ? 11.504 0.009 -20.366 1.00 92.44 72 GLY A C 1
ATOM 552 O O . GLY A 1 72 ? 11.701 0.953 -19.594 1.00 92.44 72 GLY A O 1
ATOM 553 N N . ASN A 1 73 ? 10.826 0.133 -21.507 1.00 94.50 73 ASN A N 1
ATOM 554 C CA . ASN A 1 73 ? 10.244 1.392 -21.988 1.00 94.50 73 ASN A CA 1
ATOM 555 C C . ASN A 1 73 ? 8.814 1.645 -21.482 1.00 94.50 73 ASN A C 1
ATOM 557 O O . ASN A 1 73 ? 8.257 2.708 -21.741 1.00 94.50 73 ASN A O 1
ATOM 561 N N . VAL A 1 74 ? 8.215 0.700 -20.751 1.00 94.94 74 VAL A N 1
ATOM 562 C CA . VAL A 1 74 ? 6.838 0.821 -20.264 1.00 94.94 74 VAL A CA 1
ATOM 563 C C . VAL A 1 74 ? 6.830 1.451 -18.876 1.00 94.94 74 VAL A C 1
ATOM 565 O O . VAL A 1 74 ? 7.496 0.962 -17.959 1.00 94.94 74 VAL A O 1
ATOM 568 N N . VAL A 1 75 ? 6.042 2.516 -18.707 1.00 96.31 75 VAL A N 1
ATOM 569 C CA . VAL A 1 75 ? 5.791 3.167 -17.415 1.00 96.31 75 VAL A CA 1
ATOM 570 C C . VAL A 1 75 ? 4.314 3.048 -17.070 1.00 96.31 75 VAL A C 1
ATOM 572 O O . VAL A 1 75 ? 3.460 3.468 -17.844 1.00 96.31 75 VAL A O 1
ATOM 575 N N . TYR A 1 76 ? 4.004 2.501 -15.900 1.00 94.50 76 TYR A N 1
ATOM 576 C CA . TYR A 1 76 ? 2.624 2.332 -15.441 1.00 94.50 76 TYR A CA 1
ATOM 577 C C . TYR A 1 76 ? 2.502 2.530 -13.934 1.00 94.50 76 TYR A C 1
ATOM 579 O O . TYR A 1 76 ? 3.492 2.538 -13.201 1.00 94.50 76 TYR A O 1
ATOM 587 N N . ARG A 1 77 ? 1.271 2.734 -13.462 1.00 95.81 77 ARG A N 1
ATOM 588 C CA . ARG A 1 77 ? 0.964 2.906 -12.040 1.00 95.81 77 ARG A CA 1
ATOM 589 C C . ARG A 1 77 ? 0.437 1.603 -11.462 1.00 95.81 77 ARG A C 1
ATOM 591 O O . ARG A 1 77 ? -0.321 0.904 -12.118 1.00 95.81 77 ARG A O 1
ATOM 598 N N . THR A 1 78 ? 0.830 1.318 -10.233 1.00 95.50 78 THR A N 1
ATOM 599 C CA . THR A 1 78 ? 0.322 0.203 -9.440 1.00 95.50 78 THR A CA 1
ATOM 600 C C . THR A 1 78 ? 0.078 0.674 -8.012 1.00 95.50 78 THR A C 1
ATOM 602 O O . THR A 1 78 ? 0.626 1.692 -7.569 1.00 95.50 78 THR A O 1
ATOM 605 N N . TYR A 1 79 ? -0.779 -0.037 -7.297 1.00 96.62 79 TYR A N 1
ATOM 606 C CA . TYR A 1 79 ? -1.311 0.387 -6.019 1.00 96.62 79 TYR A CA 1
ATOM 607 C C . TYR A 1 79 ? -1.363 -0.783 -5.048 1.00 96.62 79 TYR A C 1
ATOM 609 O O . TYR A 1 79 ? -1.733 -1.893 -5.420 1.00 96.62 79 TYR A O 1
ATOM 617 N N . LEU A 1 80 ? -1.077 -0.499 -3.778 1.00 97.62 80 LEU A N 1
ATOM 618 C CA . LEU A 1 80 ? -1.397 -1.391 -2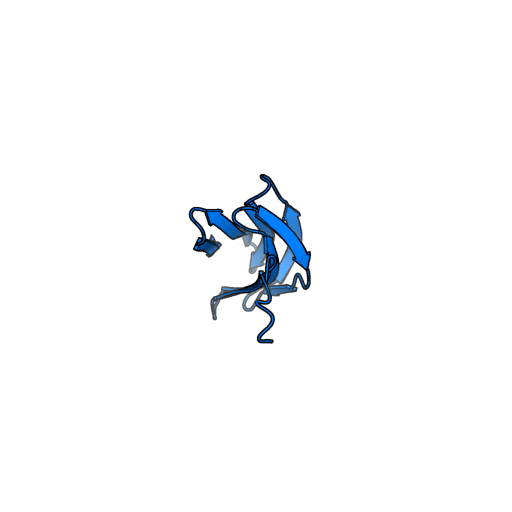.668 1.00 97.62 80 LEU A CA 1
ATOM 619 C C . LEU A 1 80 ? -2.333 -0.664 -1.704 1.00 97.62 80 LEU A C 1
ATOM 621 O O . LEU A 1 80 ? -1.936 0.276 -1.009 1.00 97.62 80 LEU A O 1
ATOM 625 N N . LYS A 1 81 ? -3.595 -1.079 -1.688 1.00 97.75 81 LYS A N 1
ATOM 626 C CA . LYS A 1 81 ? -4.687 -0.435 -0.958 1.00 97.75 81 LYS A CA 1
ATOM 627 C C . LYS A 1 81 ? -5.056 -1.255 0.265 1.00 97.75 81 LYS A C 1
ATOM 629 O O . LYS A 1 81 ? -5.163 -2.473 0.169 1.00 97.75 81 LYS A O 1
ATOM 634 N N . THR A 1 82 ? -5.331 -0.562 1.361 1.00 97.75 82 THR A N 1
ATOM 635 C CA . THR A 1 82 ? -5.903 -1.140 2.576 1.00 97.75 82 THR A CA 1
ATOM 636 C C . THR A 1 82 ? -7.167 -0.385 2.943 1.00 97.75 82 THR A C 1
ATOM 638 O O . THR A 1 82 ? -7.173 0.846 2.925 1.00 97.75 82 THR A O 1
ATOM 641 N N . LYS A 1 83 ? -8.238 -1.107 3.270 1.00 97.56 83 LYS A N 1
ATOM 642 C CA . LYS A 1 83 ? -9.480 -0.550 3.810 1.00 97.56 83 LYS A CA 1
ATOM 643 C C . LYS A 1 83 ? -9.892 -1.336 5.048 1.00 97.56 83 LYS A C 1
ATOM 645 O O . LYS A 1 83 ? -9.938 -2.560 4.989 1.00 97.56 83 LYS A O 1
ATOM 650 N N . VAL A 1 84 ? -10.242 -0.637 6.121 1.00 95.62 84 VAL A N 1
ATOM 651 C CA . VAL A 1 84 ? -10.859 -1.235 7.308 1.00 95.62 84 VAL A CA 1
ATOM 652 C C . VAL A 1 84 ? -12.367 -1.006 7.246 1.00 95.62 84 VAL A C 1
ATOM 654 O O . VAL A 1 84 ? -12.827 0.124 7.058 1.00 95.62 84 VAL A O 1
ATOM 657 N N . ALA A 1 85 ? -13.146 -2.075 7.331 1.00 94.38 85 ALA A N 1
ATOM 658 C CA . ALA A 1 85 ? -14.603 -2.021 7.372 1.00 94.38 85 ALA A CA 1
ATOM 659 C C . ALA A 1 85 ? -15.130 -3.244 8.117 1.00 94.38 85 ALA A C 1
ATOM 661 O O . ALA A 1 85 ? -14.569 -4.324 7.968 1.00 94.38 85 ALA A O 1
ATOM 662 N N . ASP A 1 86 ? -16.183 -3.072 8.913 1.00 92.12 86 ASP A N 1
ATOM 663 C CA . ASP A 1 86 ? -16.841 -4.164 9.641 1.00 92.12 86 ASP A CA 1
ATOM 664 C C . ASP A 1 86 ? -15.866 -5.030 10.459 1.00 92.12 86 ASP A C 1
ATOM 666 O O . ASP A 1 86 ? -15.972 -6.255 10.486 1.00 92.12 86 ASP A O 1
ATOM 670 N N . HIS A 1 87 ? -14.883 -4.386 11.101 1.00 85.88 87 HIS A N 1
ATOM 671 C CA . HIS A 1 87 ? -13.798 -5.024 11.859 1.00 85.88 87 HIS A CA 1
ATOM 672 C C . HIS A 1 87 ? -12.903 -5.959 11.022 1.00 85.88 87 HIS A C 1
ATOM 674 O O . HIS A 1 87 ? -12.209 -6.820 11.560 1.00 85.88 87 HIS A O 1
ATOM 680 N N . LYS A 1 88 ? -12.892 -5.785 9.696 1.00 92.06 88 LYS A N 1
ATOM 681 C CA . LYS A 1 88 ? -12.075 -6.541 8.742 1.00 92.06 88 LYS A CA 1
ATOM 682 C C . LYS A 1 88 ? -11.118 -5.629 7.994 1.00 92.06 88 LYS A C 1
ATOM 684 O O . LYS A 1 88 ? -11.413 -4.466 7.715 1.00 92.06 88 LYS A O 1
ATOM 689 N N . ILE A 1 89 ? -9.977 -6.197 7.614 1.00 93.62 89 ILE A N 1
ATOM 690 C CA . ILE A 1 89 ? -8.983 -5.548 6.762 1.00 93.62 89 ILE A CA 1
ATOM 691 C C . ILE A 1 89 ? -9.095 -6.118 5.355 1.00 93.62 89 ILE A C 1
ATOM 693 O O . ILE A 1 89 ? -8.909 -7.309 5.127 1.00 93.62 89 ILE A O 1
ATOM 697 N N . HIS A 1 90 ? -9.371 -5.238 4.401 1.00 96.62 90 HIS A N 1
ATOM 698 C CA . HIS A 1 90 ? -9.400 -5.543 2.982 1.00 96.62 90 HIS A CA 1
ATOM 699 C C . HIS A 1 90 ? -8.131 -5.009 2.333 1.00 96.62 90 HIS A C 1
ATOM 701 O O . HIS A 1 90 ? -7.867 -3.805 2.383 1.00 96.62 90 HIS A O 1
ATOM 707 N N . VAL A 1 91 ? -7.373 -5.897 1.695 1.00 96.75 91 VAL A N 1
ATOM 708 C CA . VAL A 1 91 ? -6.159 -5.552 0.953 1.00 96.75 91 VAL A CA 1
ATOM 709 C C . VAL A 1 91 ? -6.418 -5.751 -0.535 1.00 96.75 91 VAL A C 1
ATOM 711 O O . VAL A 1 91 ? -6.975 -6.765 -0.949 1.00 96.75 91 VAL A O 1
ATOM 714 N N . THR A 1 92 ? -6.029 -4.782 -1.357 1.00 97.19 92 THR A N 1
ATOM 715 C CA . THR A 1 92 ? -6.154 -4.867 -2.818 1.00 97.19 92 THR A CA 1
ATOM 716 C C . THR A 1 92 ? -4.860 -4.408 -3.470 1.00 97.19 92 THR A C 1
ATOM 718 O O . THR A 1 92 ? -4.375 -3.316 -3.172 1.00 97.19 92 THR A O 1
ATOM 721 N N . ALA A 1 93 ? -4.324 -5.223 -4.375 1.00 95.06 93 ALA A N 1
ATOM 722 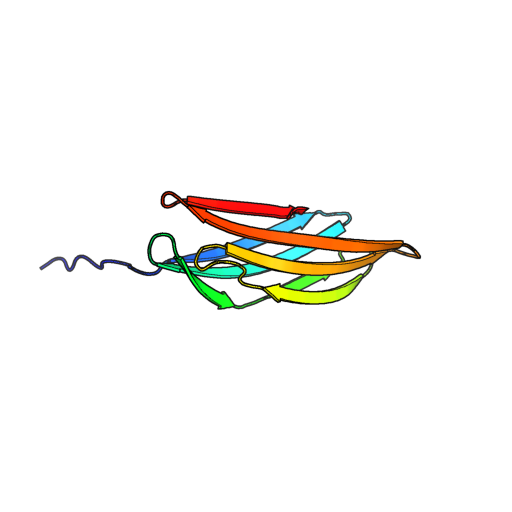C CA . ALA A 1 93 ? -3.174 -4.894 -5.208 1.00 95.06 93 ALA A CA 1
ATOM 723 C C . ALA A 1 93 ? -3.624 -4.825 -6.670 1.00 95.06 93 ALA A C 1
ATOM 725 O O . ALA A 1 93 ? -4.327 -5.727 -7.127 1.00 95.06 93 ALA A O 1
ATOM 726 N N . ASN A 1 94 ? -3.280 -3.747 -7.377 1.00 87.44 94 ASN A N 1
ATOM 727 C CA . ASN A 1 94 ? -3.704 -3.524 -8.762 1.00 87.44 94 ASN A CA 1
ATOM 728 C C . ASN A 1 94 ? -2.797 -2.550 -9.516 1.00 87.44 94 ASN A C 1
ATOM 730 O O . ASN A 1 94 ? -1.863 -1.995 -8.898 1.00 87.44 94 ASN A O 1
#

Foldseek 3Di:
DDDPPPCQKDKDKDWDDDQQFKIWIWIFIDGQQFTDDIGPTDIATNAFGFPDWDKDDPDRFKIKIWTWGDHPPDIDIKIWMWGGDPNDIDTDID